Protein AF-A0A6P1EHJ1-F1 (afdb_monomer_lite)

Foldseek 3Di:
DPDPPVLLVQLLVQFDWDWDDDPDDIAGPFGDPVSSVVSCVVSVPDPVCVVVSVVSSVVVRVVVRVVVVVVVD

pLDDT: mean 87.43, std 13.14, range [39.16, 96.81]

Structure (mmCIF, N/CA/C/O backbone):
data_AF-A0A6P1EHJ1-F1
#
_entry.id   AF-A0A6P1EHJ1-F1
#
loop_
_atom_site.group_PDB
_atom_site.id
_atom_site.type_symbol
_atom_site.label_atom_id
_atom_site.label_alt_id
_atom_site.label_comp_id
_atom_site.label_asym_id
_atom_site.label_entity_id
_atom_site.label_seq_id
_atom_site.pdbx_PDB_ins_code
_atom_site.Cartn_x
_atom_site.Cartn_y
_atom_site.Cartn_z
_atom_site.occupancy
_atom_site.B_iso_or_equiv
_atom_site.auth_seq_id
_atom_site.auth_comp_id
_atom_site.auth_asym_id
_atom_site.auth_atom_id
_atom_site.pdbx_PDB_model_num
ATOM 1 N N . MET A 1 1 ? -8.414 -19.097 -1.845 1.00 39.16 1 MET A N 1
ATOM 2 C CA . MET A 1 1 ? -9.507 -18.375 -2.530 1.00 39.16 1 MET A CA 1
ATOM 3 C C . MET A 1 1 ? -9.126 -16.909 -2.448 1.00 39.16 1 MET A C 1
ATOM 5 O O . MET A 1 1 ? -8.978 -16.435 -1.332 1.00 39.16 1 MET A O 1
ATOM 9 N N . LEU A 1 2 ? -8.824 -16.240 -3.566 1.00 48.69 2 LEU A N 1
ATOM 10 C CA . LEU A 1 2 ? -8.576 -14.793 -3.563 1.00 48.69 2 LEU A CA 1
ATOM 11 C C . LEU A 1 2 ? -9.920 -14.123 -3.274 1.00 48.69 2 LEU A C 1
ATOM 13 O O . LEU A 1 2 ? -10.697 -13.864 -4.187 1.00 48.69 2 LEU A O 1
ATOM 17 N N . VAL A 1 3 ? -10.251 -13.974 -1.992 1.00 56.09 3 VAL A N 1
ATOM 18 C CA . VAL A 1 3 ? -11.365 -13.128 -1.570 1.00 56.09 3 VAL A CA 1
ATOM 19 C C . VAL A 1 3 ? -11.023 -11.731 -2.072 1.00 56.09 3 VAL A C 1
ATOM 21 O O . VAL A 1 3 ? -9.900 -11.273 -1.859 1.00 56.09 3 VAL A O 1
ATOM 24 N N . GLU A 1 4 ? -11.932 -11.091 -2.805 1.00 63.69 4 GLU A N 1
ATOM 25 C CA . GLU A 1 4 ? -11.713 -9.742 -3.326 1.00 63.69 4 GLU A CA 1
ATOM 26 C C . GLU A 1 4 ? -11.442 -8.779 -2.162 1.00 63.69 4 GLU A C 1
ATOM 28 O O . GLU A 1 4 ? -12.359 -8.303 -1.491 1.00 63.69 4 GLU A O 1
ATOM 33 N N . ASN A 1 5 ? -10.164 -8.503 -1.898 1.00 80.81 5 ASN A N 1
ATOM 34 C CA . ASN A 1 5 ? -9.748 -7.593 -0.842 1.00 80.81 5 ASN A CA 1
ATOM 35 C C . ASN A 1 5 ? -9.788 -6.156 -1.380 1.00 80.81 5 ASN A C 1
ATOM 37 O O . ASN A 1 5 ? -8.767 -5.536 -1.686 1.00 80.81 5 ASN A O 1
ATOM 41 N N . TRP A 1 6 ? -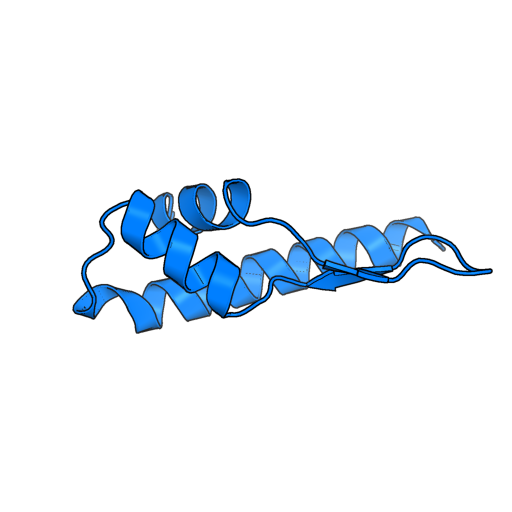11.007 -5.635 -1.536 1.00 88.44 6 TRP A N 1
ATOM 42 C CA . TRP A 1 6 ? -11.252 -4.266 -1.998 1.00 88.44 6 TRP A CA 1
ATOM 43 C C . TRP A 1 6 ? -10.618 -3.212 -1.084 1.00 88.44 6 TRP A C 1
ATOM 45 O O . TRP A 1 6 ? -10.256 -2.133 -1.555 1.00 88.44 6 TRP A O 1
ATOM 55 N N . VAL A 1 7 ? -10.416 -3.539 0.196 1.00 91.75 7 VAL A N 1
ATOM 56 C CA . VAL A 1 7 ? -9.689 -2.691 1.148 1.00 91.75 7 VAL A CA 1
ATOM 57 C C . VAL A 1 7 ? -8.226 -2.560 0.730 1.00 91.75 7 VAL A C 1
ATOM 59 O O . VAL A 1 7 ? -7.739 -1.440 0.597 1.00 91.75 7 VAL A O 1
ATOM 62 N N . ALA A 1 8 ? -7.547 -3.669 0.421 1.00 93.25 8 ALA A N 1
ATOM 63 C CA . ALA A 1 8 ? -6.171 -3.643 -0.077 1.00 93.25 8 ALA A CA 1
ATOM 64 C C . ALA A 1 8 ? -6.039 -2.844 -1.380 1.00 93.25 8 ALA A C 1
ATOM 66 O O . ALA A 1 8 ? -5.109 -2.052 -1.525 1.00 93.25 8 ALA A O 1
ATOM 67 N N . VAL A 1 9 ? -7.002 -2.973 -2.297 1.00 93.50 9 VAL A N 1
ATOM 68 C CA . VAL A 1 9 ? -7.034 -2.168 -3.530 1.00 93.50 9 VAL A CA 1
ATOM 69 C C . VAL A 1 9 ? -7.211 -0.678 -3.222 1.00 93.50 9 VAL A C 1
ATOM 71 O O . VAL A 1 9 ? -6.513 0.148 -3.813 1.00 93.50 9 VAL A O 1
ATOM 74 N N . SER A 1 10 ? -8.115 -0.314 -2.306 1.00 94.69 10 SER A N 1
ATOM 75 C CA . SER A 1 10 ? -8.327 1.083 -1.894 1.00 94.69 10 SER A CA 1
ATOM 76 C C . SER A 1 10 ? -7.055 1.680 -1.285 1.00 94.69 10 SER A C 1
ATOM 78 O O . SER A 1 10 ? -6.582 2.727 -1.733 1.00 94.69 10 SER A O 1
ATOM 80 N N . VAL A 1 11 ? -6.442 0.960 -0.339 1.00 95.38 11 VAL A N 1
ATOM 81 C CA . VAL A 1 11 ? -5.184 1.346 0.314 1.00 95.38 11 VAL A CA 1
ATOM 82 C C . VAL A 1 11 ? -4.071 1.510 -0.720 1.00 95.38 11 VAL A C 1
ATOM 84 O O . VAL A 1 11 ? -3.433 2.562 -0.768 1.00 95.38 11 VAL A O 1
ATOM 87 N N . PHE A 1 12 ? -3.883 0.527 -1.605 1.00 95.06 12 PHE A N 1
ATOM 88 C CA . PHE A 1 12 ? -2.864 0.566 -2.654 1.00 95.06 12 PHE A CA 1
ATOM 89 C C . PHE A 1 12 ? -3.024 1.777 -3.579 1.00 95.06 12 PHE A C 1
ATOM 91 O O . PHE A 1 12 ? -2.058 2.489 -3.838 1.00 95.06 12 PHE A O 1
ATOM 98 N N . ARG A 1 13 ? -4.250 2.059 -4.043 1.00 94.25 13 ARG A N 1
ATOM 99 C CA . ARG A 1 13 ? -4.536 3.202 -4.931 1.00 94.25 13 ARG A CA 1
ATOM 100 C C . ARG A 1 13 ? -4.275 4.555 -4.278 1.00 94.25 13 ARG A C 1
ATOM 102 O O . ARG A 1 13 ? -4.077 5.539 -4.988 1.00 94.25 13 ARG A O 1
ATOM 109 N N . ARG A 1 14 ? -4.335 4.613 -2.949 1.00 95.38 14 ARG A N 1
ATOM 110 C CA . ARG A 1 14 ? -4.132 5.834 -2.171 1.00 95.38 14 ARG A CA 1
ATOM 111 C C . ARG A 1 14 ? -2.662 6.083 -1.841 1.00 95.38 14 ARG A C 1
ATOM 113 O O . ARG A 1 14 ? -2.295 7.227 -1.591 1.00 95.38 14 ARG A O 1
ATOM 120 N N . CYS A 1 15 ? -1.843 5.035 -1.863 1.00 95.94 15 CYS A N 1
ATOM 121 C CA . CYS A 1 15 ? -0.415 5.119 -1.603 1.00 95.94 15 CYS A CA 1
ATOM 122 C C . CYS A 1 15 ? 0.334 5.811 -2.744 1.00 95.94 15 CYS A C 1
ATOM 124 O O . CYS A 1 15 ? 0.098 5.554 -3.928 1.00 95.94 15 CYS A O 1
ATOM 126 N N . LYS A 1 16 ? 1.328 6.625 -2.391 1.00 93.25 16 LYS A N 1
ATOM 127 C CA . LYS A 1 16 ? 2.290 7.152 -3.353 1.00 93.25 16 LYS A CA 1
ATOM 128 C C . LYS A 1 16 ? 3.402 6.135 -3.603 1.00 93.25 16 LYS A C 1
ATOM 130 O O . LYS A 1 16 ? 4.197 5.817 -2.720 1.00 93.25 16 LYS A O 1
ATOM 135 N N . ALA A 1 17 ? 3.490 5.657 -4.841 1.00 92.25 17 ALA A N 1
ATOM 136 C CA . ALA A 1 17 ? 4.576 4.781 -5.257 1.00 92.25 17 ALA A CA 1
ATOM 137 C C . ALA A 1 17 ? 5.925 5.514 -5.298 1.00 92.25 17 ALA A C 1
ATOM 139 O O . ALA A 1 17 ? 6.028 6.660 -5.750 1.00 92.25 17 ALA A O 1
ATOM 140 N N . ALA A 1 18 ? 6.971 4.814 -4.871 1.00 91.62 18 ALA A N 1
ATOM 141 C CA . ALA A 1 18 ? 8.349 5.222 -5.065 1.00 91.62 18 ALA A CA 1
ATOM 142 C C . ALA A 1 18 ? 8.785 4.875 -6.494 1.00 91.62 18 ALA A C 1
ATOM 144 O O . ALA A 1 18 ? 8.669 3.729 -6.932 1.00 91.62 18 ALA A O 1
ATOM 145 N N . TRP A 1 19 ? 9.328 5.862 -7.201 1.00 90.44 19 TRP A N 1
ATOM 146 C CA . TRP A 1 19 ? 9.899 5.694 -8.534 1.00 90.44 19 TRP A CA 1
ATOM 147 C C . TRP A 1 19 ? 11.386 6.009 -8.484 1.00 90.44 19 TRP A C 1
ATOM 149 O O . TRP A 1 19 ? 11.785 7.073 -8.012 1.00 90.44 19 TRP A O 1
ATOM 159 N N . LEU A 1 20 ? 12.203 5.081 -8.972 1.00 87.25 20 LEU A N 1
ATOM 160 C CA . LEU A 1 20 ? 13.632 5.293 -9.148 1.00 87.25 20 LEU A CA 1
ATOM 161 C C . LEU A 1 20 ? 13.854 5.866 -10.548 1.00 87.25 20 LEU A C 1
ATOM 163 O O . LEU A 1 20 ? 13.590 5.200 -11.551 1.00 87.25 20 LEU A O 1
ATOM 167 N N . THR A 1 21 ? 14.305 7.116 -10.609 1.00 87.38 21 THR A N 1
ATOM 168 C CA . THR A 1 21 ? 14.529 7.865 -11.853 1.00 87.38 21 THR A CA 1
ATOM 169 C C . THR A 1 21 ? 16.005 8.232 -12.008 1.00 87.38 21 THR A C 1
ATOM 171 O O . THR A 1 21 ? 16.664 8.534 -11.016 1.00 87.38 21 THR A O 1
ATOM 174 N N . GLY A 1 22 ? 16.521 8.254 -13.239 1.00 85.25 22 GLY A N 1
ATOM 175 C CA . GLY A 1 22 ? 17.928 8.548 -13.532 1.00 85.25 22 GLY A CA 1
ATOM 176 C C . GLY A 1 22 ? 18.212 8.545 -15.037 1.00 85.25 22 GLY A C 1
ATOM 177 O O . GLY A 1 22 ? 17.339 8.891 -15.825 1.00 85.25 22 GLY A O 1
ATOM 178 N N . MET A 1 23 ? 19.406 8.107 -15.454 1.00 87.50 23 MET A N 1
ATOM 179 C CA . MET A 1 23 ? 19.762 7.925 -16.880 1.00 87.50 23 MET A CA 1
ATOM 180 C C . MET A 1 23 ? 19.137 6.666 -17.524 1.00 87.50 23 MET A C 1
ATOM 182 O O . MET A 1 23 ? 19.559 6.238 -18.593 1.00 87.50 23 MET A O 1
ATOM 186 N N . HIS A 1 24 ? 18.150 6.053 -16.871 1.00 80.38 24 HIS A N 1
ATOM 187 C CA . HIS A 1 24 ? 17.419 4.875 -17.335 1.00 80.38 24 HIS A CA 1
ATOM 188 C C . HIS A 1 24 ? 15.903 5.147 -17.291 1.00 80.38 24 HIS A C 1
ATOM 190 O O . HIS A 1 24 ? 15.472 6.056 -16.571 1.00 80.38 24 HIS A O 1
ATOM 196 N N . PRO A 1 25 ? 15.074 4.360 -18.008 1.00 84.00 25 PRO A N 1
ATOM 197 C CA . PRO A 1 25 ? 13.621 4.427 -17.873 1.00 84.00 25 PRO A CA 1
ATOM 198 C C . PRO A 1 25 ? 13.189 4.293 -16.401 1.00 84.00 25 PRO A C 1
ATOM 200 O O . PRO A 1 25 ? 13.813 3.516 -15.674 1.00 84.00 25 PRO A O 1
ATOM 203 N N . PRO A 1 26 ? 12.165 5.032 -15.930 1.00 85.50 26 PRO A N 1
ATOM 204 C CA . PRO A 1 26 ? 11.726 4.973 -14.539 1.00 85.50 26 PRO A CA 1
ATOM 205 C C . PRO A 1 26 ? 11.436 3.541 -14.086 1.00 85.50 26 PRO A C 1
ATOM 207 O O . PRO A 1 26 ? 10.674 2.822 -14.731 1.00 85.50 26 PRO A O 1
ATOM 210 N N . ILE A 1 27 ? 12.023 3.140 -12.960 1.00 87.69 27 ILE A N 1
ATOM 211 C CA . ILE A 1 27 ? 11.814 1.814 -12.375 1.00 87.69 27 ILE A CA 1
ATOM 212 C C . ILE A 1 27 ? 10.853 1.954 -11.201 1.00 87.69 27 ILE A C 1
ATOM 214 O O . ILE A 1 27 ? 11.050 2.788 -10.311 1.00 87.69 27 ILE A O 1
ATOM 218 N N . TYR A 1 28 ? 9.821 1.115 -11.181 1.00 89.62 28 TYR A N 1
ATOM 219 C CA . TYR A 1 28 ? 8.897 1.037 -10.059 1.00 89.62 28 TYR A CA 1
ATOM 220 C C . TYR A 1 28 ? 9.621 0.492 -8.818 1.00 89.62 28 TYR A C 1
ATOM 222 O O . TYR A 1 28 ? 10.014 -0.677 -8.766 1.00 89.62 28 TYR A O 1
ATOM 230 N N . GLY A 1 29 ? 9.825 1.353 -7.821 1.00 87.31 29 GLY A N 1
ATOM 231 C CA . GLY 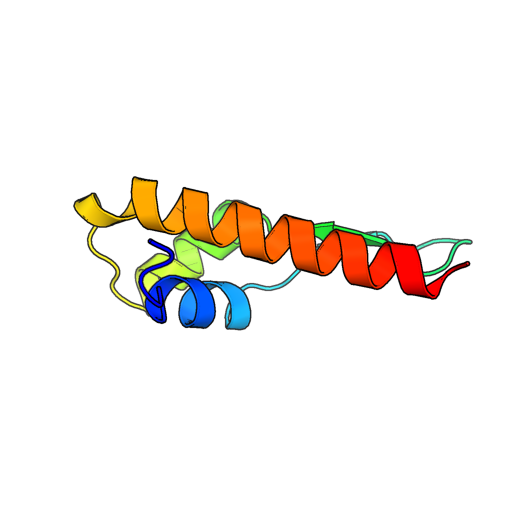A 1 29 ? 10.535 1.047 -6.579 1.00 87.31 29 GLY A CA 1
ATOM 232 C C . GLY A 1 29 ? 9.674 0.313 -5.551 1.00 87.31 29 GLY A C 1
ATOM 233 O O . GLY A 1 29 ? 10.215 -0.416 -4.720 1.00 87.31 29 GLY A O 1
ATOM 234 N N . GLY A 1 30 ? 8.347 0.427 -5.647 1.00 92.81 30 GLY A N 1
ATOM 235 C CA . GLY A 1 30 ? 7.386 -0.133 -4.696 1.00 92.81 30 GLY A CA 1
ATOM 236 C C . GLY A 1 30 ? 6.624 0.957 -3.947 1.00 92.81 30 GLY A C 1
ATOM 237 O O . GLY A 1 30 ? 6.508 2.083 -4.424 1.00 92.81 30 GLY A O 1
ATOM 238 N N . VAL A 1 31 ? 6.121 0.624 -2.762 1.00 95.00 31 VAL A N 1
ATOM 239 C CA . VAL A 1 31 ? 5.440 1.557 -1.858 1.00 95.00 31 VAL A CA 1
ATOM 240 C C . VAL A 1 31 ? 6.155 1.525 -0.509 1.00 95.00 31 VAL A C 1
ATOM 242 O O . VAL A 1 31 ? 6.518 0.453 -0.029 1.00 95.00 31 VAL A O 1
ATOM 245 N N . ALA A 1 32 ? 6.395 2.691 0.092 1.00 94.38 32 ALA A N 1
ATOM 246 C CA . ALA A 1 32 ? 7.012 2.769 1.414 1.00 94.38 32 ALA A CA 1
ATOM 247 C C . ALA A 1 32 ? 6.042 2.286 2.505 1.00 94.38 32 ALA A C 1
ATOM 249 O O . ALA A 1 32 ? 4.850 2.583 2.450 1.00 94.38 32 ALA A O 1
ATOM 250 N N 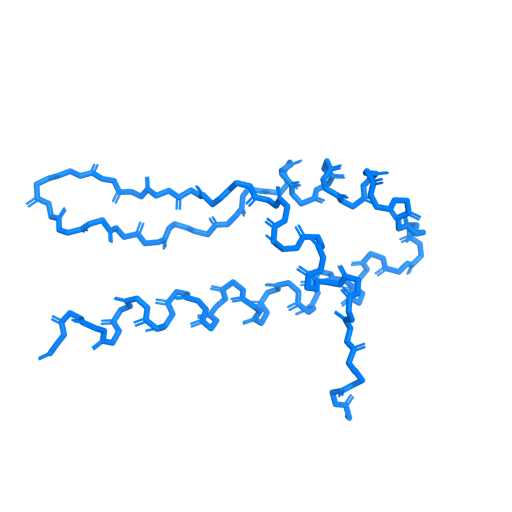. ALA A 1 33 ? 6.553 1.626 3.547 1.00 93.25 33 ALA A N 1
ATOM 251 C CA . ALA A 1 33 ? 5.727 1.153 4.665 1.00 93.25 33 ALA A CA 1
ATOM 252 C C . ALA A 1 33 ? 4.911 2.285 5.322 1.00 93.25 33 ALA A C 1
ATOM 254 O O . ALA A 1 33 ? 3.748 2.103 5.659 1.00 93.25 33 ALA A O 1
ATOM 255 N N . GLN A 1 34 ? 5.489 3.486 5.418 1.00 94.94 34 GLN A N 1
ATOM 256 C CA . GLN A 1 34 ? 4.820 4.669 5.971 1.00 94.94 34 GLN A CA 1
ATOM 257 C C . GLN A 1 34 ? 3.613 5.116 5.132 1.00 94.94 34 GLN A C 1
ATOM 259 O O . GLN A 1 34 ? 2.618 5.566 5.694 1.00 94.94 34 GLN A O 1
ATOM 264 N N . GLU A 1 35 ? 3.680 4.975 3.804 1.00 95.94 35 GLU A N 1
ATOM 265 C CA . GLU A 1 35 ? 2.552 5.269 2.912 1.00 95.94 35 GLU A CA 1
ATOM 266 C C . GLU A 1 35 ? 1.426 4.254 3.111 1.00 95.94 35 GLU A C 1
ATOM 268 O O . GLU A 1 35 ? 0.265 4.644 3.219 1.00 95.94 35 GLU A O 1
ATOM 273 N N . ILE A 1 36 ? 1.774 2.970 3.249 1.00 95.88 36 ILE A N 1
ATOM 274 C CA . ILE A 1 36 ? 0.809 1.900 3.537 1.00 95.88 36 ILE A CA 1
ATOM 275 C C . ILE A 1 36 ? 0.119 2.154 4.877 1.00 95.88 36 ILE A C 1
ATOM 277 O O . ILE A 1 36 ? -1.108 2.125 4.952 1.00 95.88 36 ILE A O 1
ATOM 281 N N . GLU A 1 37 ? 0.882 2.461 5.928 1.00 95.12 37 GLU A N 1
ATOM 282 C CA . GLU A 1 37 ? 0.325 2.767 7.246 1.00 95.12 37 GLU A CA 1
ATOM 283 C C . GLU A 1 37 ? -0.583 4.002 7.223 1.00 95.12 37 GLU A C 1
ATOM 285 O O . GLU A 1 37 ? -1.660 3.992 7.826 1.00 95.12 37 GLU A O 1
ATOM 290 N N . ALA A 1 38 ? -0.173 5.069 6.532 1.00 95.88 38 ALA A N 1
ATOM 291 C CA . ALA A 1 38 ? -0.968 6.284 6.408 1.00 95.88 38 ALA A CA 1
ATOM 292 C C . ALA A 1 38 ? -2.279 6.023 5.651 1.00 95.88 38 ALA A C 1
ATOM 294 O O . ALA A 1 38 ? -3.348 6.434 6.107 1.00 95.88 38 ALA A O 1
ATOM 295 N N . ALA A 1 39 ? -2.215 5.298 4.533 1.00 96.81 39 ALA A N 1
ATOM 296 C CA . ALA A 1 39 ? -3.382 4.932 3.743 1.00 96.81 39 ALA A CA 1
ATOM 297 C C . ALA A 1 39 ? -4.329 4.002 4.518 1.00 96.81 39 ALA A C 1
ATOM 299 O O . ALA A 1 39 ? -5.528 4.268 4.565 1.00 96.81 39 ALA A O 1
ATOM 300 N N . ALA A 1 40 ? -3.811 2.981 5.206 1.00 95.88 40 ALA A N 1
ATOM 301 C CA . ALA A 1 40 ? -4.613 2.083 6.039 1.00 95.88 40 ALA A CA 1
ATOM 302 C C . ALA A 1 40 ? -5.340 2.833 7.170 1.00 95.88 40 ALA A C 1
ATOM 304 O O . ALA A 1 40 ? -6.521 2.592 7.424 1.00 95.88 40 ALA A O 1
ATOM 305 N N . ARG A 1 41 ? -4.676 3.811 7.805 1.00 95.69 41 ARG A N 1
ATOM 306 C CA . ARG A 1 41 ? -5.306 4.678 8.816 1.00 95.69 41 ARG A CA 1
ATOM 307 C C . ARG A 1 41 ? -6.407 5.558 8.228 1.00 95.69 41 ARG A C 1
ATOM 309 O O . ARG A 1 41 ? -7.453 5.712 8.856 1.00 95.69 41 ARG A O 1
ATOM 316 N N . LEU A 1 42 ? -6.190 6.131 7.044 1.00 95.75 42 LEU A N 1
ATOM 317 C CA . LEU A 1 42 ? -7.194 6.952 6.357 1.00 95.75 42 LEU A CA 1
ATOM 318 C C . LEU A 1 42 ? -8.435 6.138 5.976 1.00 95.75 42 LEU A C 1
ATOM 320 O O . LEU A 1 42 ? -9.554 6.619 6.142 1.00 95.75 42 LEU A O 1
ATOM 324 N N . GLU A 1 43 ? -8.235 4.898 5.535 1.00 93.69 43 GLU A N 1
ATOM 325 C CA . GLU A 1 43 ? -9.305 3.949 5.205 1.00 93.69 43 GLU A CA 1
ATOM 326 C C . GLU A 1 43 ? -9.906 3.271 6.454 1.00 93.69 43 GLU A C 1
ATOM 328 O O . GLU A 1 43 ? -10.844 2.487 6.341 1.00 93.69 43 GLU A O 1
ATOM 333 N N . ARG A 1 44 ? -9.414 3.610 7.658 1.00 95.25 44 ARG A N 1
ATOM 334 C CA . ARG A 1 44 ? -9.870 3.086 8.958 1.00 95.25 44 ARG A CA 1
ATOM 335 C C . ARG A 1 44 ? -9.820 1.557 9.046 1.00 95.25 44 ARG A C 1
ATOM 337 O O . ARG A 1 44 ? -10.706 0.945 9.641 1.00 95.25 44 ARG A O 1
ATOM 344 N N . VAL A 1 45 ? -8.778 0.951 8.479 1.00 94.06 45 VAL A N 1
ATOM 345 C CA . VAL A 1 45 ? -8.587 -0.502 8.533 1.00 94.06 45 VAL A CA 1
ATOM 346 C C . VAL A 1 45 ? -8.324 -0.937 9.983 1.00 94.06 45 VAL A C 1
ATOM 348 O O . VAL A 1 45 ? -7.458 -0.351 10.643 1.00 94.06 45 VAL A O 1
ATOM 351 N N . PRO A 1 46 ? -9.044 -1.943 10.510 1.00 93.75 46 PRO A N 1
ATOM 352 C CA . PRO A 1 46 ? -8.754 -2.512 11.819 1.00 93.75 46 PRO A CA 1
ATOM 353 C C . PRO A 1 46 ? -7.341 -3.095 11.877 1.00 93.75 46 PRO A C 1
ATOM 355 O O . PRO A 1 46 ? -6.913 -3.796 10.968 1.00 93.75 46 PRO A O 1
ATOM 358 N N . VAL A 1 47 ? -6.626 -2.875 12.984 1.00 91.50 47 VAL A N 1
ATOM 359 C CA . VAL A 1 47 ? -5.256 -3.403 13.166 1.00 91.50 47 VAL A CA 1
ATOM 360 C C . VAL A 1 47 ? -5.211 -4.933 13.082 1.00 91.50 47 VAL A C 1
ATOM 362 O O . VAL A 1 47 ? -4.215 -5.493 12.636 1.00 91.50 47 VAL A O 1
ATOM 365 N N . ALA A 1 48 ? -6.296 -5.610 13.468 1.00 93.75 48 ALA A N 1
ATOM 366 C CA . ALA A 1 48 ? -6.419 -7.062 13.352 1.00 93.75 48 ALA A CA 1
ATOM 367 C C . ALA A 1 48 ? -6.328 -7.558 11.896 1.00 93.75 48 ALA A C 1
ATOM 369 O O . ALA A 1 48 ? -5.860 -8.670 11.674 1.00 93.75 48 ALA A O 1
ATOM 370 N N . ASP A 1 49 ? -6.698 -6.715 10.929 1.00 92.88 49 ASP A N 1
ATOM 371 C CA . ASP A 1 49 ? -6.747 -7.055 9.504 1.00 92.88 49 ASP A CA 1
ATOM 372 C C . ASP A 1 49 ? -5.442 -6.683 8.775 1.00 92.88 49 ASP A C 1
ATOM 374 O O . ASP A 1 49 ? -5.309 -6.892 7.570 1.00 92.88 49 ASP A O 1
ATOM 378 N N . TYR A 1 50 ? -4.458 -6.113 9.483 1.00 92.50 50 TYR A N 1
ATOM 379 C CA . TYR A 1 50 ? -3.189 -5.690 8.885 1.00 92.50 50 TYR A CA 1
ATOM 380 C C . TYR A 1 50 ? -2.385 -6.840 8.266 1.00 92.50 50 TYR A C 1
ATOM 382 O O . TYR A 1 50 ? -1.845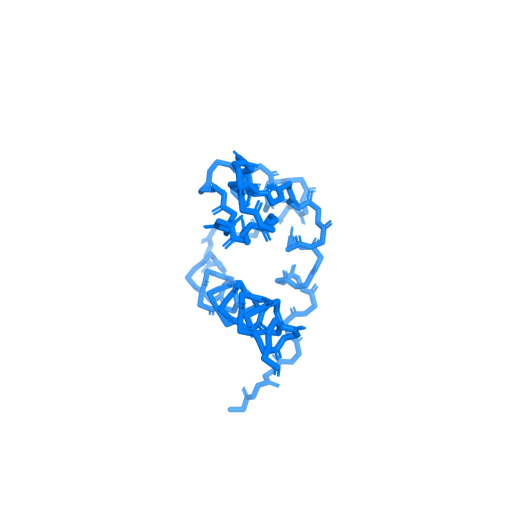 -6.619 7.186 1.00 92.50 50 TYR A O 1
ATOM 390 N N . PRO A 1 51 ? -2.278 -8.037 8.877 1.00 92.62 51 PRO A N 1
ATOM 391 C CA . PRO A 1 51 ? -1.559 -9.149 8.256 1.00 92.62 51 PRO A CA 1
ATOM 392 C C . PRO A 1 51 ? -2.118 -9.492 6.867 1.00 92.62 51 PRO A C 1
ATOM 394 O O . PRO A 1 51 ? -1.384 -9.451 5.883 1.00 92.62 51 PRO A O 1
ATOM 397 N N . ASP A 1 52 ? -3.435 -9.686 6.770 1.00 91.31 52 ASP A N 1
ATOM 398 C CA . ASP A 1 52 ? -4.112 -10.008 5.509 1.00 91.31 52 ASP A CA 1
ATOM 399 C C . ASP A 1 52 ? -4.036 -8.853 4.494 1.00 91.31 52 ASP A C 1
ATOM 401 O O . ASP A 1 52 ? -3.937 -9.069 3.282 1.00 91.31 52 ASP A O 1
ATOM 405 N N . LEU A 1 53 ? -4.080 -7.605 4.977 1.00 92.81 53 LEU A N 1
ATOM 406 C CA . LEU A 1 53 ? -3.877 -6.414 4.155 1.00 92.81 53 LEU A CA 1
ATOM 407 C C . LEU A 1 53 ? -2.471 -6.394 3.543 1.00 92.81 53 LEU A C 1
ATOM 409 O O . LEU A 1 53 ? -2.339 -6.141 2.347 1.00 92.81 53 LEU A O 1
ATOM 413 N N . LEU A 1 54 ? -1.433 -6.626 4.348 1.00 94.31 54 LEU A N 1
ATOM 414 C CA . LEU A 1 54 ? -0.041 -6.579 3.905 1.00 94.31 54 LEU A CA 1
ATOM 415 C C . LEU A 1 54 ? 0.251 -7.681 2.882 1.00 94.31 54 LEU A C 1
ATOM 417 O O . LEU A 1 54 ? 0.813 -7.377 1.831 1.00 94.31 54 LEU A O 1
ATOM 421 N N . ASP A 1 55 ? -0.239 -8.901 3.114 1.00 93.44 55 ASP A N 1
ATOM 422 C CA . ASP A 1 55 ? -0.113 -10.009 2.159 1.00 93.44 55 ASP A CA 1
ATOM 423 C C . ASP A 1 55 ? -0.755 -9.665 0.802 1.00 93.44 55 ASP A C 1
ATOM 425 O O . ASP A 1 55 ? -0.180 -9.900 -0.266 1.00 93.44 55 ASP A O 1
ATOM 429 N N . ALA A 1 56 ? -1.943 -9.049 0.815 1.00 93.81 56 ALA A N 1
ATOM 430 C CA . ALA A 1 56 ? -2.609 -8.608 -0.409 1.00 93.81 56 ALA A CA 1
ATOM 431 C C . ALA A 1 56 ? -1.859 -7.456 -1.106 1.00 93.81 56 ALA A C 1
ATOM 433 O O . ALA A 1 56 ? -1.765 -7.427 -2.339 1.00 93.81 56 ALA A O 1
ATOM 434 N N . LEU A 1 57 ? -1.307 -6.509 -0.342 1.00 94.25 57 LEU A N 1
ATOM 435 C CA . LEU A 1 57 ? -0.518 -5.399 -0.879 1.00 94.25 57 LEU A CA 1
ATOM 436 C C . LEU A 1 57 ? 0.787 -5.878 -1.519 1.00 94.25 57 LEU A C 1
ATOM 438 O O . LEU A 1 57 ? 1.152 -5.361 -2.576 1.00 94.25 57 LEU A O 1
ATOM 442 N N . ASP A 1 58 ? 1.445 -6.892 -0.960 1.00 94.38 58 ASP A N 1
ATOM 443 C CA . ASP A 1 58 ? 2.649 -7.486 -1.544 1.00 94.38 58 ASP A CA 1
ATOM 444 C C . ASP A 1 58 ? 2.376 -8.081 -2.933 1.00 94.38 58 ASP A C 1
ATOM 446 O O . ASP A 1 58 ? 3.156 -7.882 -3.875 1.00 94.38 58 ASP A O 1
ATOM 450 N N . VAL A 1 59 ? 1.222 -8.731 -3.118 1.00 93.69 59 VAL A N 1
ATOM 451 C CA . VAL A 1 59 ? 0.784 -9.225 -4.435 1.00 93.69 59 VAL A CA 1
ATOM 452 C C . VAL A 1 59 ? 0.545 -8.068 -5.408 1.00 93.69 59 VAL A C 1
ATOM 454 O O . VAL A 1 59 ? 1.016 -8.112 -6.547 1.00 93.69 59 VAL A O 1
ATOM 457 N N . LEU A 1 60 ? -0.135 -7.000 -4.983 1.00 93.56 60 LEU A N 1
ATOM 458 C CA . LEU A 1 60 ? -0.403 -5.839 -5.841 1.00 93.56 60 LEU A CA 1
ATOM 459 C C . LEU A 1 60 ? 0.887 -5.108 -6.243 1.00 93.56 60 LEU A C 1
ATOM 461 O O . LEU A 1 60 ? 1.079 -4.771 -7.416 1.00 93.56 60 LEU A O 1
ATOM 465 N N . ILE A 1 61 ? 1.803 -4.905 -5.295 1.00 94.38 61 ILE A N 1
ATOM 466 C CA . ILE A 1 61 ? 3.089 -4.232 -5.511 1.00 94.38 61 ILE A CA 1
ATOM 467 C C . ILE A 1 61 ? 3.980 -5.061 -6.442 1.00 94.38 61 ILE A C 1
ATOM 469 O O . ILE A 1 61 ? 4.565 -4.508 -7.378 1.00 94.38 61 ILE A O 1
ATOM 473 N N . SER A 1 62 ? 4.082 -6.374 -6.219 1.00 92.00 62 SER A N 1
ATOM 474 C CA . SER A 1 62 ? 4.892 -7.273 -7.054 1.00 92.00 62 SER A CA 1
ATOM 475 C C . SER A 1 62 ? 4.331 -7.421 -8.471 1.00 92.00 62 SER A C 1
ATOM 477 O O . SER A 1 62 ? 5.093 -7.374 -9.442 1.00 92.00 62 SER A O 1
ATOM 479 N N . THR A 1 63 ? 3.007 -7.505 -8.615 1.00 91.88 63 THR A N 1
ATOM 480 C CA . THR A 1 63 ? 2.335 -7.545 -9.923 1.00 91.88 63 THR A CA 1
ATOM 481 C C . THR A 1 63 ? 2.556 -6.242 -10.691 1.00 91.88 63 THR A C 1
ATOM 483 O O . THR A 1 63 ? 2.938 -6.272 -11.860 1.00 91.88 63 THR A O 1
ATOM 486 N N . THR A 1 64 ? 2.411 -5.093 -10.022 1.00 92.31 64 THR A N 1
ATOM 487 C CA . THR A 1 64 ? 2.665 -3.769 -10.619 1.00 92.31 64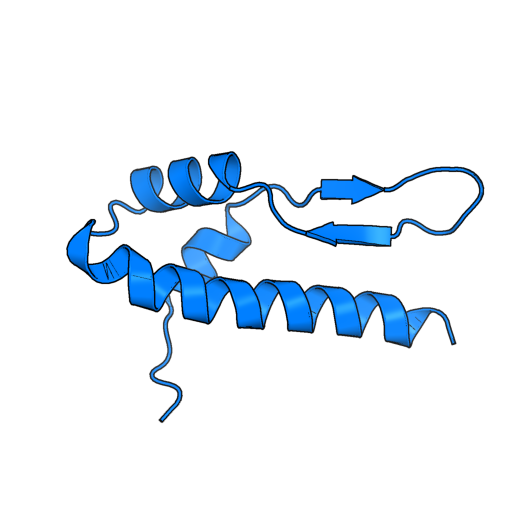 THR A CA 1
ATOM 488 C C . THR A 1 64 ? 4.114 -3.642 -11.082 1.00 92.31 64 THR A C 1
ATOM 490 O O . THR A 1 64 ? 4.374 -3.235 -12.215 1.00 92.31 64 THR A O 1
ATOM 493 N N . ARG A 1 65 ? 5.072 -4.060 -10.244 1.00 90.62 65 ARG A N 1
ATOM 494 C CA . ARG A 1 65 ? 6.494 -4.092 -10.610 1.00 90.62 65 ARG A CA 1
ATOM 495 C C . ARG A 1 65 ? 6.726 -4.939 -11.862 1.00 90.62 65 ARG A C 1
ATOM 497 O O . ARG A 1 65 ? 7.390 -4.483 -12.787 1.00 90.62 65 ARG A O 1
ATOM 504 N N . SER A 1 66 ? 6.148 -6.138 -11.899 1.00 88.56 66 SER A N 1
ATOM 505 C CA . SER A 1 66 ? 6.298 -7.073 -13.018 1.00 88.56 66 SER A CA 1
ATOM 506 C C . SER A 1 66 ? 5.755 -6.486 -14.321 1.00 88.56 66 SER A C 1
ATOM 508 O O . SER A 1 66 ? 6.455 -6.507 -15.327 1.00 88.56 66 SER A O 1
ATOM 510 N N . ALA A 1 67 ? 4.570 -5.868 -14.292 1.00 88.00 67 ALA A N 1
ATOM 511 C CA . ALA A 1 67 ? 3.973 -5.225 -15.464 1.00 88.00 67 ALA A CA 1
ATOM 512 C C . ALA A 1 67 ? 4.869 -4.115 -16.050 1.00 88.00 67 ALA A C 1
ATOM 514 O O . ALA A 1 67 ? 5.066 -4.036 -17.265 1.00 88.00 67 ALA A O 1
ATOM 515 N N . HIS A 1 68 ? 5.469 -3.289 -15.189 1.00 83.94 68 HIS A N 1
ATOM 516 C CA . HIS A 1 68 ? 6.396 -2.243 -15.625 1.00 83.94 68 HIS A CA 1
ATOM 517 C C . HIS A 1 68 ? 7.732 -2.791 -16.146 1.00 83.94 68 HIS A C 1
ATOM 519 O O . HIS A 1 68 ? 8.303 -2.203 -17.061 1.00 83.94 68 HIS A O 1
ATOM 525 N N . CYS A 1 69 ? 8.212 -3.925 -15.629 1.00 71.81 69 CYS A N 1
ATOM 526 C CA . CYS A 1 69 ? 9.405 -4.593 -16.152 1.00 71.81 69 CYS A CA 1
ATOM 527 C C . CYS A 1 69 ? 9.158 -5.276 -17.509 1.00 71.81 69 CYS A C 1
ATOM 529 O O . CYS A 1 69 ? 10.028 -5.227 -18.372 1.00 71.81 69 CYS A O 1
ATOM 531 N 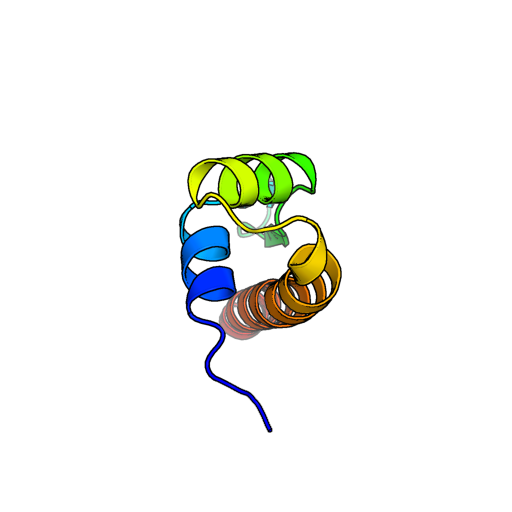N . THR A 1 70 ? 7.983 -5.877 -17.732 1.00 60.50 70 THR A N 1
ATOM 532 C CA . THR A 1 70 ? 7.649 -6.549 -19.003 1.00 60.50 70 THR A CA 1
ATOM 533 C C . THR A 1 70 ? 7.480 -5.572 -20.167 1.00 60.50 70 THR A C 1
ATOM 535 O O . THR A 1 70 ? 7.699 -5.952 -21.308 1.00 60.50 70 THR A O 1
ATOM 538 N N . THR A 1 71 ? 7.144 -4.308 -19.898 1.00 56.47 71 THR A N 1
ATOM 539 C CA . THR A 1 71 ? 6.919 -3.294 -20.948 1.00 56.47 71 THR A CA 1
ATOM 540 C C . THR A 1 71 ? 8.231 -2.756 -21.554 1.00 56.47 71 THR A C 1
ATOM 542 O O . THR A 1 71 ? 8.202 -2.007 -22.525 1.00 56.47 71 THR A O 1
ATOM 545 N N . LEU A 1 72 ? 9.389 -3.114 -20.986 1.00 53.03 72 LEU A N 1
ATOM 546 C CA . LEU A 1 72 ? 10.713 -2.652 -21.426 1.00 53.03 72 LEU A CA 1
ATOM 547 C C . LEU A 1 72 ? 11.497 -3.687 -22.260 1.00 53.03 72 LEU A C 1
ATOM 549 O O . LEU A 1 72 ? 12.661 -3.433 -22.566 1.00 53.03 72 LEU A O 1
ATOM 553 N N . ASN A 1 73 ? 10.876 -4.812 -22.632 1.00 44.12 73 ASN A N 1
ATOM 554 C CA . ASN A 1 73 ? 11.430 -5.826 -23.543 1.00 44.12 73 ASN A CA 1
ATOM 555 C C . ASN A 1 73 ? 10.648 -5.863 -24.858 1.00 44.12 73 ASN A C 1
ATOM 557 O O . ASN A 1 73 ? 11.277 -6.192 -25.887 1.00 44.12 73 ASN A O 1
#

Radius of gyration: 13.4 Å; chains: 1; bounding box: 32×27×37 Å

Secondary structure (DSSP, 8-state):
-----HHHHHHHHHSPEEEE-SSSSPEEEEE-HHHHHHHHHHTT--GGGHHHHHHHHHHHHHHHHHHHHHTT-

Sequence (73 aa):
MLVENWVAVSVFRRCKAAWLTGMHPPIYGGVAAQEIEAAARLERVPVADYPDLLDALDVLISTTRSAHCTTLN